Protein AF-A0A7X7EPT4-F1 (afdb_monomer_lite)

Foldseek 3Di:
DKFKFKDWQRHTLAPGWDDPPQQDPPPPPPDDDDDDDDPPPPRPNVQLQPLFKHKIKHFHDAPAQVRLVVSVVVLVVQLPDAWTWMFMAMPVRHTFKTSGTKHWNDKAQDDDPDDVCPGRNRIIMIMIGGPGGMDGD

Structure (mmCIF, N/CA/C/O backbone):
data_AF-A0A7X7EPT4-F1
#
_entry.id   AF-A0A7X7EPT4-F1
#
loop_
_atom_site.group_PDB
_atom_site.id
_atom_site.type_symbol
_atom_site.label_atom_id
_atom_site.label_alt_id
_atom_site.label_comp_id
_atom_site.label_asym_id
_atom_site.label_entity_id
_atom_site.label_seq_id
_atom_site.pdbx_PDB_ins_code
_atom_site.Cartn_x
_atom_site.Cartn_y
_atom_site.Cartn_z
_atom_site.occupancy
_atom_site.B_iso_or_equiv
_atom_site.auth_seq_id
_atom_site.auth_comp_id
_atom_site.auth_asym_id
_atom_site.auth_atom_id
_atom_site.pdbx_PDB_model_num
ATOM 1 N N . MET A 1 1 ? -19.025 7.159 -5.819 1.00 58.56 1 MET A N 1
ATOM 2 C CA . MET A 1 1 ? -17.862 7.766 -5.138 1.00 58.56 1 MET A CA 1
ATOM 3 C C . MET A 1 1 ? -16.648 6.988 -5.601 1.00 58.56 1 MET A C 1
ATOM 5 O O . MET A 1 1 ? -16.723 5.768 -5.557 1.00 58.56 1 MET A O 1
ATOM 9 N N . VAL A 1 2 ? -15.639 7.663 -6.155 1.00 66.62 2 VAL A N 1
ATOM 10 C CA . VAL A 1 2 ? -14.418 7.017 -6.669 1.00 66.62 2 VAL A CA 1
ATOM 11 C C . VAL A 1 2 ? -13.456 6.840 -5.503 1.00 66.62 2 VAL A C 1
ATOM 13 O O . VAL A 1 2 ? -13.262 7.780 -4.732 1.00 66.62 2 VAL A O 1
ATOM 16 N N . TRP A 1 3 ? -12.885 5.649 -5.376 1.00 76.50 3 TRP A N 1
ATOM 17 C CA . TRP A 1 3 ? -11.867 5.336 -4.378 1.00 76.50 3 TRP A CA 1
ATOM 18 C C . TRP A 1 3 ? -10.626 4.816 -5.087 1.00 76.50 3 TRP A C 1
ATOM 20 O O . TRP A 1 3 ? -10.733 4.225 -6.162 1.00 76.50 3 TRP A O 1
ATOM 30 N N . TYR A 1 4 ? -9.470 5.021 -4.469 1.00 85.25 4 TYR A N 1
ATOM 31 C CA . TYR A 1 4 ? -8.200 4.525 -4.978 1.00 85.25 4 TYR A CA 1
ATOM 32 C C . TYR A 1 4 ? -7.746 3.311 -4.172 1.00 85.25 4 TYR A C 1
ATOM 34 O O . TYR A 1 4 ? -7.982 3.233 -2.964 1.00 85.25 4 TYR A O 1
ATOM 42 N N . SER A 1 5 ? -7.075 2.382 -4.839 1.00 88.38 5 SER A N 1
ATOM 43 C CA . SER A 1 5 ? -6.432 1.219 -4.243 1.00 88.38 5 SER A CA 1
ATOM 44 C C . SER A 1 5 ? -4.921 1.296 -4.451 1.00 88.38 5 SER A C 1
ATOM 46 O O . SER A 1 5 ? -4.435 1.851 -5.438 1.00 88.38 5 SER A O 1
ATOM 48 N N . LEU A 1 6 ? -4.176 0.755 -3.489 1.00 91.38 6 LEU A N 1
ATOM 49 C CA . LEU A 1 6 ? -2.735 0.563 -3.594 1.00 91.38 6 LEU A CA 1
ATOM 50 C C . LEU A 1 6 ? -2.454 -0.928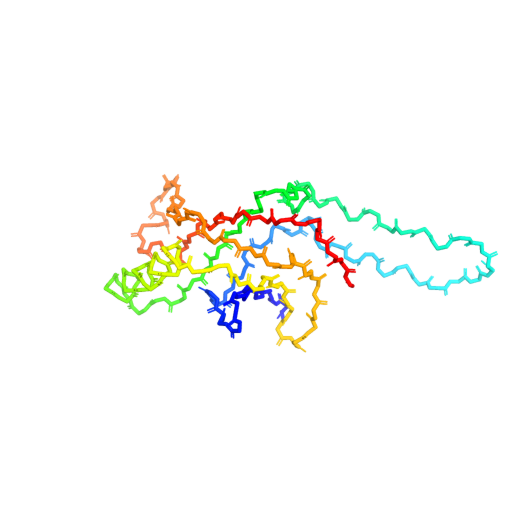 -3.561 1.00 91.38 6 LEU A C 1
ATOM 52 O O . LEU A 1 6 ? -2.876 -1.615 -2.624 1.00 91.38 6 LEU A O 1
ATOM 56 N N . SER A 1 7 ? -1.689 -1.401 -4.531 1.00 92.38 7 SER A N 1
ATOM 57 C CA . SER A 1 7 ? -1.415 -2.820 -4.670 1.00 92.38 7 SER A CA 1
ATOM 58 C C . SER A 1 7 ? 0.061 -3.099 -4.867 1.00 92.38 7 SER A C 1
ATOM 60 O O . SER A 1 7 ? 0.756 -2.403 -5.603 1.00 92.38 7 SER A O 1
ATOM 62 N N . TYR A 1 8 ? 0.533 -4.160 -4.219 1.00 92.88 8 TYR A N 1
ATOM 63 C CA . TYR A 1 8 ? 1.940 -4.529 -4.164 1.00 92.88 8 TYR A CA 1
ATOM 64 C C . TYR A 1 8 ? 2.113 -6.013 -4.483 1.00 92.88 8 TYR A C 1
ATOM 66 O O . TYR A 1 8 ? 1.702 -6.893 -3.724 1.00 92.88 8 TYR A O 1
ATOM 74 N N . GLY A 1 9 ? 2.693 -6.302 -5.649 1.00 90.19 9 GLY A N 1
ATOM 75 C CA . GLY A 1 9 ? 2.827 -7.660 -6.183 1.00 90.19 9 GLY A CA 1
ATOM 76 C C . GLY A 1 9 ? 1.501 -8.407 -6.292 1.00 90.19 9 GLY A C 1
ATOM 77 O O . GLY A 1 9 ? 1.426 -9.570 -5.903 1.00 90.19 9 GLY A O 1
ATOM 78 N N . GLY A 1 10 ? 0.457 -7.721 -6.761 1.00 85.12 10 GLY A N 1
ATOM 79 C CA . GLY A 1 10 ? -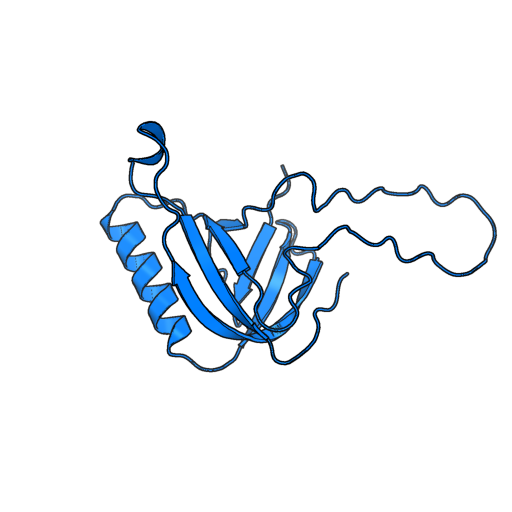0.875 -8.298 -6.961 1.00 85.12 10 GLY A CA 1
ATOM 80 C C . GLY A 1 10 ? -1.796 -8.253 -5.738 1.00 85.12 10 GLY A C 1
ATOM 81 O O . GLY A 1 10 ? -2.982 -8.522 -5.883 1.00 85.12 10 GLY A O 1
ATOM 82 N N . ALA A 1 11 ? -1.287 -7.904 -4.552 1.00 89.44 11 ALA A N 1
ATOM 83 C CA . ALA A 1 11 ? -2.089 -7.825 -3.333 1.00 89.44 11 ALA A CA 1
ATOM 84 C C . ALA A 1 11 ? -2.478 -6.378 -3.012 1.00 89.44 11 ALA A C 1
ATOM 86 O O . ALA A 1 11 ? -1.605 -5.517 -2.896 1.00 89.44 11 ALA A O 1
ATOM 87 N N . VAL A 1 12 ? -3.773 -6.134 -2.811 1.00 91.69 12 VAL A N 1
ATOM 88 C CA . VAL A 1 12 ? -4.297 -4.849 -2.331 1.00 91.69 12 VAL A CA 1
ATOM 89 C C . VAL A 1 12 ? -3.919 -4.665 -0.859 1.00 91.69 12 VAL A C 1
ATOM 91 O O . VAL A 1 12 ? -4.196 -5.528 -0.026 1.00 91.69 12 VAL A O 1
ATOM 94 N N . LEU A 1 13 ? -3.290 -3.538 -0.530 1.00 91.88 13 LEU A N 1
ATOM 95 C CA . LEU A 1 13 ? -2.716 -3.304 0.798 1.00 91.88 13 LEU A CA 1
ATOM 96 C C . LEU A 1 13 ? -3.703 -2.740 1.825 1.00 91.88 13 LEU A C 1
ATOM 98 O O . LEU A 1 13 ? -3.435 -2.830 3.019 1.00 91.88 13 LEU A O 1
ATOM 102 N N . GLY A 1 14 ? -4.833 -2.181 1.392 1.00 89.81 14 GLY A N 1
ATOM 103 C CA . GLY A 1 14 ? -5.882 -1.613 2.244 1.00 89.81 14 GLY A CA 1
ATOM 104 C C . GLY A 1 14 ? -7.190 -1.441 1.471 1.00 89.81 14 GLY A C 1
ATOM 105 O O . GLY A 1 14 ? -7.217 -1.609 0.259 1.00 89.81 14 GLY A O 1
ATOM 106 N N . ASP A 1 15 ? -8.282 -1.108 2.153 1.00 87.94 15 ASP A N 1
ATOM 107 C CA . ASP A 1 15 ? -9.581 -0.901 1.493 1.00 87.94 15 ASP A CA 1
ATOM 108 C C . ASP A 1 15 ? -9.644 0.417 0.717 1.00 87.94 15 ASP A C 1
ATOM 110 O O . ASP A 1 15 ? -10.398 0.536 -0.244 1.00 87.94 15 ASP A O 1
ATOM 114 N N . GLU A 1 16 ? -8.889 1.420 1.163 1.00 87.38 16 GLU A N 1
ATOM 115 C CA . GLU A 1 16 ? -8.904 2.755 0.576 1.00 87.38 16 GLU A CA 1
ATOM 116 C C . GLU A 1 16 ? -7.521 3.401 0.707 1.00 87.38 16 GLU A C 1
ATOM 118 O O . GLU A 1 16 ? -6.928 3.437 1.790 1.00 87.38 16 GLU A O 1
ATOM 123 N N . LEU A 1 17 ? -7.016 3.947 -0.394 1.00 86.06 17 LEU A N 1
ATOM 124 C CA . LEU A 1 17 ? -5.910 4.890 -0.393 1.00 86.06 17 LEU A CA 1
ATOM 125 C C . LEU A 1 17 ? -6.466 6.294 -0.117 1.00 86.06 17 LEU A C 1
ATOM 127 O O . LEU A 1 17 ? -7.243 6.838 -0.903 1.00 86.06 17 LEU A O 1
ATOM 131 N N . ILE A 1 18 ? -6.050 6.894 0.998 1.00 80.31 18 ILE A N 1
ATOM 132 C CA . ILE A 1 18 ? -6.425 8.258 1.362 1.00 80.31 18 ILE A CA 1
ATOM 133 C C . ILE A 1 18 ? -5.545 9.205 0.560 1.00 80.31 18 ILE A C 1
ATOM 135 O O . ILE A 1 18 ? -4.381 9.420 0.904 1.00 80.31 18 ILE A O 1
ATOM 139 N N . VAL A 1 19 ? -6.114 9.799 -0.488 1.00 68.50 19 VAL A N 1
ATOM 140 C CA . VAL A 1 19 ? -5.436 10.861 -1.229 1.00 68.50 19 VAL A CA 1
ATOM 141 C C . VAL A 1 19 ? -6.136 12.191 -0.997 1.00 68.50 19 VAL A C 1
ATOM 143 O O . VAL A 1 19 ? -7.362 12.257 -1.129 1.00 68.50 19 VAL A O 1
ATOM 146 N N . PRO A 1 20 ? -5.414 13.265 -0.637 1.00 55.62 20 PRO A N 1
ATOM 147 C CA . PRO A 1 20 ? -6.089 14.528 -0.396 1.00 55.62 20 PRO A CA 1
ATOM 148 C C . PRO A 1 20 ? -6.733 15.065 -1.687 1.00 55.62 20 PRO A C 1
ATOM 150 O O . PRO A 1 20 ? -6.210 14.943 -2.794 1.00 55.62 20 PRO A O 1
ATOM 153 N N . SER A 1 21 ? -7.916 15.654 -1.545 1.00 45.47 21 SER A N 1
ATOM 154 C CA . SER A 1 21 ? -8.821 15.985 -2.654 1.00 45.47 21 SER A CA 1
ATOM 155 C C . SE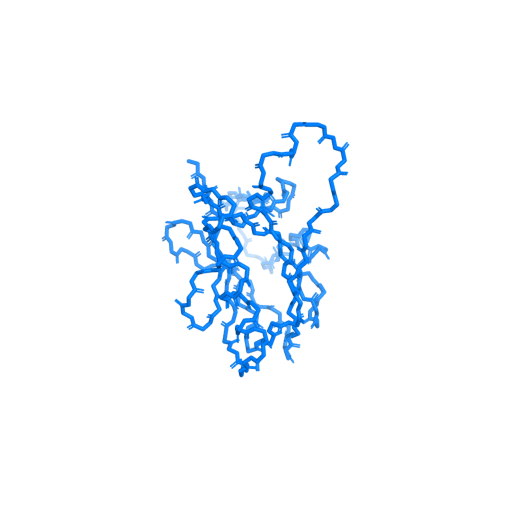R A 1 21 ? -8.274 16.991 -3.676 1.00 45.47 21 SER A C 1
ATOM 157 O O . SER A 1 21 ? -8.841 17.133 -4.755 1.00 45.47 21 SER A O 1
ATOM 159 N N . SER A 1 22 ? -7.210 17.724 -3.342 1.00 42.94 22 SER A N 1
ATOM 160 C CA . SER A 1 22 ? -6.551 18.686 -4.231 1.00 42.94 22 SER A CA 1
ATOM 161 C C . SER A 1 22 ? -5.658 18.035 -5.286 1.00 42.94 22 SER A C 1
ATOM 163 O O . SER A 1 22 ? -5.340 18.693 -6.269 1.00 42.94 22 SER A O 1
ATOM 165 N N . TYR A 1 23 ? -5.266 16.774 -5.094 1.00 53.38 23 TYR A N 1
ATOM 166 C CA . TYR A 1 23 ? -4.208 16.151 -5.888 1.00 53.38 23 TYR A CA 1
ATOM 167 C C . TYR A 1 23 ? -4.708 15.522 -7.192 1.00 53.38 23 TYR A C 1
ATOM 169 O O . TYR A 1 23 ? -3.979 15.535 -8.164 1.00 53.38 23 TYR A O 1
ATOM 177 N N . TRP A 1 24 ? -5.972 15.083 -7.272 1.00 51.91 24 TRP A N 1
ATOM 178 C CA . TRP A 1 24 ? -6.520 14.376 -8.449 1.00 51.91 24 TRP A CA 1
ATOM 179 C C . TRP A 1 24 ? -7.638 15.127 -9.165 1.00 51.91 24 TRP A C 1
ATOM 181 O O . TRP A 1 24 ? -8.626 14.531 -9.607 1.00 51.91 24 TRP A O 1
ATOM 191 N N . LYS A 1 25 ? -7.541 16.454 -9.279 1.00 42.34 25 LYS A N 1
ATOM 192 C CA . LYS A 1 25 ? -8.423 17.151 -10.218 1.00 42.34 25 LYS A CA 1
ATOM 193 C C . LYS A 1 25 ? -7.931 16.881 -11.637 1.00 42.34 25 LYS A C 1
ATOM 195 O O . LYS A 1 25 ? -7.162 17.654 -12.197 1.00 42.34 25 LYS A O 1
ATOM 200 N N . SER A 1 26 ? -8.444 15.802 -12.226 1.00 40.16 26 SER A N 1
ATOM 201 C CA . SER A 1 26 ? -8.584 15.701 -13.675 1.00 40.16 26 SER A CA 1
ATOM 202 C C . SER A 1 26 ? -9.428 16.891 -14.118 1.00 40.16 26 SER A C 1
ATOM 204 O O . SER A 1 26 ? -10.654 16.911 -13.984 1.00 40.16 26 SER A O 1
ATOM 206 N N . THR A 1 27 ? -8.764 17.946 -14.579 1.00 38.41 27 THR A N 1
ATOM 207 C CA . THR A 1 27 ? -9.455 18.941 -15.384 1.00 38.41 27 THR A CA 1
ATOM 208 C C . THR A 1 27 ? -9.591 18.279 -16.741 1.00 38.41 27 THR A C 1
ATOM 210 O O . THR A 1 27 ? -8.657 18.301 -17.538 1.00 38.41 27 THR A O 1
ATOM 213 N N . VAL A 1 28 ? -10.727 17.619 -16.976 1.00 38.91 28 VAL A N 1
ATOM 214 C CA . VAL A 1 28 ? -11.120 17.182 -18.315 1.00 38.91 28 VAL A CA 1
ATOM 215 C C . VAL A 1 28 ? -11.256 18.453 -19.150 1.00 38.91 28 VAL A C 1
ATOM 217 O O . VAL A 1 28 ? -12.302 19.098 -19.176 1.00 38.91 28 VAL A O 1
ATOM 220 N N . GLY A 1 29 ? -10.155 18.864 -19.773 1.00 35.28 29 GLY A N 1
ATOM 221 C CA . GLY A 1 29 ? -10.151 19.876 -20.808 1.00 35.28 29 GLY A CA 1
ATOM 222 C C . GLY A 1 29 ? -10.863 19.276 -22.005 1.00 35.28 29 GLY A C 1
ATOM 223 O O . GLY A 1 29 ? -10.313 18.435 -22.712 1.00 35.28 29 GLY A O 1
ATOM 224 N N . THR A 1 30 ? -12.118 19.664 -22.204 1.00 35.09 30 THR A N 1
ATOM 225 C CA . THR A 1 30 ? -12.868 19.387 -23.427 1.00 35.09 30 THR A CA 1
ATOM 226 C C . THR A 1 30 ? -12.015 19.759 -24.635 1.00 35.09 30 THR A C 1
ATOM 228 O O . THR A 1 30 ? -11.730 20.938 -24.858 1.00 35.09 30 THR A O 1
ATOM 231 N N . LYS A 1 31 ? -11.620 18.740 -25.412 1.00 38.09 31 LYS A N 1
ATOM 232 C CA . LYS A 1 31 ? -11.017 18.885 -26.739 1.00 38.09 31 LYS A CA 1
ATOM 233 C C . LYS A 1 31 ? -11.821 19.901 -27.543 1.00 38.09 31 LYS A C 1
ATOM 235 O O . LYS A 1 31 ? -12.956 19.637 -27.933 1.00 38.09 31 LYS A O 1
ATOM 240 N N . SER A 1 32 ? -11.205 21.038 -27.830 1.00 36.44 32 SER A N 1
ATOM 241 C CA . SER A 1 32 ? -11.632 21.922 -28.903 1.00 36.44 32 SER A CA 1
ATOM 242 C C . SER A 1 32 ? -10.398 22.373 -29.674 1.00 36.44 32 SER A C 1
ATOM 244 O O . SER A 1 32 ? -9.673 23.251 -29.238 1.00 36.44 32 SER A O 1
ATOM 246 N N . GLY A 1 33 ? -10.196 21.730 -30.827 1.00 38.38 33 GLY A N 1
ATOM 247 C CA . GLY A 1 33 ? -9.564 22.338 -31.994 1.00 38.38 33 GLY A CA 1
ATOM 248 C C . GLY A 1 33 ? -8.037 22.441 -32.026 1.00 38.38 33 GLY A C 1
ATOM 249 O O . GLY A 1 33 ? -7.399 22.887 -31.087 1.00 38.38 33 GLY A O 1
ATOM 250 N N . SER A 1 34 ? -7.514 22.124 -33.215 1.00 40.06 34 SER A N 1
ATOM 251 C CA . SER A 1 34 ? -6.194 22.464 -33.773 1.00 40.06 34 SER A CA 1
ATOM 252 C C . SER A 1 34 ? -4.959 21.890 -33.080 1.00 40.06 34 SER A C 1
ATOM 254 O O . SER A 1 34 ? -4.666 22.164 -31.925 1.00 40.06 34 SER A O 1
ATOM 256 N N . GLY A 1 35 ? -4.229 21.084 -33.854 1.00 44.59 35 GLY A N 1
ATOM 257 C CA . GLY A 1 35 ? -2.986 20.465 -33.438 1.00 44.59 35 GLY A CA 1
ATOM 258 C C . GLY A 1 35 ? -1.911 21.486 -33.106 1.00 44.59 35 GLY A C 1
ATOM 259 O O . GLY A 1 35 ? -1.654 22.389 -33.887 1.00 44.59 35 GLY A O 1
ATOM 260 N N . GLU A 1 36 ? -1.300 21.280 -31.953 1.00 33.38 36 GLU A N 1
ATOM 261 C CA . GLU A 1 36 ? 0.065 21.619 -31.572 1.00 33.38 36 GLU A CA 1
ATOM 262 C C . GLU A 1 36 ? 0.278 20.998 -30.181 1.00 33.38 36 GLU A C 1
ATOM 264 O O . GLU A 1 36 ? -0.682 20.820 -29.433 1.00 33.38 36 GLU A O 1
ATOM 269 N N . ALA A 1 37 ? 1.512 20.553 -29.923 1.00 35.56 37 ALA A N 1
ATOM 270 C CA . ALA A 1 37 ? 1.992 19.748 -28.793 1.00 35.56 37 ALA A CA 1
ATOM 271 C C . ALA A 1 37 ? 1.031 19.570 -27.596 1.00 35.56 37 ALA A C 1
ATOM 273 O O . ALA A 1 37 ? 0.696 20.526 -26.893 1.00 35.56 37 ALA A O 1
ATOM 274 N N . GLU A 1 38 ? 0.662 18.312 -27.326 1.00 33.56 38 GLU A N 1
ATOM 275 C CA . GLU A 1 38 ? -0.089 17.912 -26.135 1.00 33.56 38 GLU A CA 1
ATOM 276 C C . GLU A 1 38 ? 0.589 18.475 -24.881 1.00 33.56 38 GLU A C 1
ATOM 278 O O . GLU A 1 38 ? 1.679 18.066 -24.478 1.00 33.56 38 GLU A O 1
ATOM 283 N N . THR A 1 39 ? -0.055 19.473 -24.278 1.00 35.44 39 THR A N 1
ATOM 284 C CA . THR A 1 39 ? 0.368 20.024 -22.998 1.00 35.44 39 THR A CA 1
ATOM 285 C C . THR A 1 39 ? 0.032 18.979 -21.947 1.00 35.44 39 THR A C 1
ATOM 287 O O . THR A 1 39 ? -1.117 18.870 -21.522 1.00 35.44 39 THR A O 1
ATOM 290 N N . ILE A 1 40 ? 1.029 18.179 -21.563 1.00 38.47 40 ILE A N 1
ATOM 291 C CA . ILE A 1 40 ? 0.933 17.265 -20.424 1.00 38.47 40 ILE A CA 1
ATOM 292 C C . ILE A 1 40 ? 0.603 18.131 -19.207 1.00 38.47 40 ILE A C 1
ATOM 294 O O . ILE A 1 40 ? 1.429 18.916 -18.734 1.00 38.47 40 ILE A O 1
ATOM 298 N N . VAL A 1 41 ? -0.643 18.046 -18.749 1.00 36.69 41 VAL A N 1
ATOM 299 C CA . VAL A 1 41 ? -1.109 18.739 -17.552 1.00 36.69 41 VAL A CA 1
ATOM 300 C C . VAL A 1 41 ? -0.296 18.185 -16.389 1.00 36.69 41 VAL A C 1
ATOM 302 O O . VAL A 1 41 ? -0.443 17.022 -16.027 1.00 36.69 41 VAL A O 1
ATOM 305 N N . LYS A 1 42 ? 0.586 19.009 -15.815 1.00 40.44 42 LYS A N 1
ATOM 306 C CA . LYS A 1 42 ? 1.225 18.692 -14.537 1.00 40.44 42 LYS A CA 1
ATOM 307 C C . LYS A 1 42 ? 0.128 18.667 -13.481 1.00 40.44 42 LYS A C 1
ATOM 309 O O . LYS A 1 42 ? -0.303 19.725 -13.022 1.00 40.44 42 LYS A O 1
ATOM 314 N N . LEU A 1 43 ? -0.329 17.473 -13.118 1.00 44.06 43 LEU A N 1
ATOM 315 C CA . LEU A 1 43 ? -0.915 17.281 -11.803 1.00 44.06 43 LEU A CA 1
ATOM 316 C C . LEU A 1 43 ? 0.117 17.778 -10.777 1.00 44.06 43 LEU A C 1
ATOM 318 O O . LEU A 1 43 ? 1.319 17.524 -10.911 1.00 44.06 43 LEU A O 1
ATOM 322 N N . ASP A 1 44 ? -0.326 18.564 -9.798 1.00 42.56 44 ASP A N 1
ATOM 323 C CA . ASP A 1 44 ? 0.534 19.017 -8.703 1.00 42.56 44 ASP A CA 1
ATOM 324 C C . ASP A 1 44 ? 0.755 17.848 -7.730 1.00 42.56 44 ASP A C 1
ATOM 326 O O . ASP A 1 44 ? 0.209 17.794 -6.634 1.00 42.56 44 ASP A O 1
ATOM 330 N N . ASP A 1 45 ? 1.531 16.867 -8.186 1.00 48.94 45 ASP A N 1
ATOM 331 C CA . ASP A 1 45 ? 1.738 15.548 -7.584 1.00 48.94 45 ASP A CA 1
ATOM 332 C C . ASP A 1 45 ? 2.893 15.530 -6.580 1.00 48.94 45 ASP A C 1
ATOM 334 O O . ASP A 1 45 ? 3.538 14.508 -6.364 1.00 48.94 45 ASP A O 1
ATOM 338 N N . THR A 1 46 ? 3.180 16.658 -5.934 1.00 42.78 46 THR A N 1
ATOM 339 C CA . THR A 1 46 ? 4.329 16.820 -5.030 1.00 42.78 46 THR A CA 1
ATOM 340 C C . THR A 1 46 ? 4.513 15.699 -3.964 1.00 42.78 46 THR A C 1
ATOM 342 O O . THR A 1 46 ? 5.660 15.367 -3.661 1.00 42.78 46 THR A O 1
ATOM 345 N N . PRO A 1 47 ? 3.467 15.040 -3.404 1.00 48.19 47 PRO A N 1
ATOM 346 C CA . PRO A 1 47 ? 3.656 13.864 -2.536 1.00 48.19 47 PRO A CA 1
ATOM 347 C C . PRO A 1 47 ? 3.910 12.526 -3.271 1.00 48.19 47 PRO A C 1
ATOM 349 O O . PRO A 1 47 ? 4.436 11.597 -2.660 1.00 48.19 47 PRO A O 1
ATOM 352 N N . LEU A 1 48 ? 3.575 12.416 -4.560 1.00 51.28 48 LEU A N 1
ATOM 353 C CA . LEU A 1 48 ? 3.816 11.246 -5.425 1.00 51.28 48 LEU A CA 1
ATOM 354 C C . LEU A 1 48 ? 5.117 11.381 -6.241 1.00 51.28 48 LEU A C 1
ATOM 356 O O . LEU A 1 48 ? 5.646 10.376 -6.713 1.00 51.28 48 LEU A O 1
ATOM 360 N N . SER A 1 49 ? 5.639 12.607 -6.377 1.00 50.19 49 SER A N 1
ATOM 361 C CA . SER A 1 49 ? 6.830 12.968 -7.159 1.00 50.19 49 SER A CA 1
ATOM 362 C C . SER A 1 49 ? 8.164 12.720 -6.446 1.00 50.19 49 SER A C 1
ATOM 364 O O . SER A 1 49 ? 9.229 12.909 -7.037 1.00 50.19 49 SER A O 1
ATOM 366 N N . LEU A 1 50 ? 8.149 12.239 -5.197 1.00 54.03 50 LEU A N 1
ATOM 367 C CA . LEU A 1 50 ? 9.350 11.719 -4.538 1.00 54.03 50 LEU A CA 1
ATOM 368 C C . LEU A 1 50 ? 9.658 10.314 -5.073 1.00 54.03 50 LEU A C 1
ATOM 370 O O . LEU A 1 50 ? 9.413 9.303 -4.416 1.00 54.03 50 LEU A O 1
ATOM 374 N N . ALA A 1 51 ? 10.225 10.290 -6.282 1.00 58.62 51 ALA A N 1
ATOM 375 C CA . ALA A 1 51 ? 10.468 9.113 -7.117 1.00 58.62 51 ALA A CA 1
ATOM 376 C C . ALA A 1 51 ? 11.269 7.988 -6.446 1.00 58.62 51 ALA A C 1
ATOM 378 O O . ALA A 1 51 ? 11.162 6.848 -6.864 1.00 58.62 51 ALA A O 1
ATOM 379 N N . LEU A 1 52 ? 12.052 8.274 -5.402 1.00 66.06 52 LEU A N 1
ATOM 380 C CA . LEU A 1 52 ? 12.817 7.249 -4.684 1.00 66.06 52 LEU A CA 1
ATOM 381 C C . LEU A 1 52 ? 12.072 6.666 -3.483 1.00 66.06 52 LEU A C 1
ATOM 383 O O . LEU A 1 52 ? 12.305 5.508 -3.151 1.00 66.06 52 LEU A O 1
ATOM 387 N N . TYR A 1 53 ? 11.204 7.442 -2.824 1.00 79.31 53 TYR A N 1
ATOM 388 C CA . TYR A 1 53 ? 10.585 7.041 -1.557 1.00 79.31 53 TYR A CA 1
ATOM 389 C C . TYR A 1 53 ? 9.103 7.428 -1.452 1.00 79.31 53 TYR A C 1
ATOM 391 O O . TYR A 1 53 ? 8.748 8.250 -0.598 1.00 79.31 53 TYR A O 1
ATOM 399 N N . PRO A 1 54 ? 8.219 6.863 -2.295 1.00 83.44 54 PRO A N 1
ATOM 400 C CA . PRO A 1 54 ? 6.813 7.234 -2.277 1.00 83.44 54 PRO A CA 1
ATOM 401 C C . PRO A 1 54 ? 6.141 6.788 -0.970 1.00 83.44 54 PRO A C 1
ATOM 403 O O . PRO A 1 54 ? 6.427 5.714 -0.421 1.00 83.44 54 PRO A O 1
ATOM 406 N N . GLN A 1 55 ? 5.252 7.640 -0.455 1.00 85.75 55 GLN A N 1
ATOM 407 C CA . GLN A 1 55 ? 4.526 7.425 0.795 1.00 85.75 55 GLN A CA 1
ATOM 408 C C . GLN A 1 55 ? 3.023 7.439 0.555 1.00 85.75 55 GLN A C 1
ATOM 410 O O . GLN A 1 55 ? 2.504 8.328 -0.115 1.00 85.75 55 GLN A O 1
ATOM 415 N N . PHE A 1 56 ? 2.318 6.486 1.160 1.00 86.12 56 PHE A N 1
ATOM 416 C CA . PHE A 1 56 ? 0.879 6.331 0.986 1.00 86.12 56 PHE A CA 1
ATOM 417 C C . PHE A 1 56 ? 0.186 6.165 2.325 1.00 86.12 56 PHE A C 1
ATOM 419 O O . PHE A 1 56 ? 0.605 5.355 3.152 1.00 86.12 56 PHE A O 1
ATOM 426 N N . GLN A 1 57 ? -0.902 6.903 2.523 1.00 86.44 57 GLN A N 1
ATOM 427 C CA . GLN A 1 57 ? -1.778 6.717 3.668 1.00 86.44 57 GLN A CA 1
ATOM 428 C C . GLN A 1 57 ? -2.909 5.765 3.281 1.00 86.44 57 GLN A C 1
ATOM 430 O O . GLN A 1 57 ? -3.741 6.077 2.435 1.00 86.44 57 GLN A O 1
ATOM 435 N N . LEU A 1 58 ? -2.928 4.593 3.900 1.00 88.56 58 LEU A N 1
ATOM 436 C CA . LEU A 1 58 ? -3.902 3.540 3.649 1.00 88.56 58 LEU A CA 1
ATOM 437 C C . LEU A 1 58 ? -4.903 3.470 4.784 1.00 88.56 58 LEU A C 1
ATOM 439 O O . LEU A 1 58 ? -4.543 3.701 5.939 1.00 88.56 58 LEU A O 1
ATOM 443 N N . ARG A 1 59 ? -6.126 3.068 4.452 1.00 87.50 59 ARG A N 1
ATOM 444 C CA . ARG A 1 59 ? -7.172 2.706 5.400 1.00 87.50 59 ARG A CA 1
ATOM 445 C C . ARG A 1 59 ? -7.600 1.249 5.219 1.00 87.50 59 ARG A C 1
ATOM 447 O O . ARG A 1 59 ? -7.730 0.783 4.090 1.00 87.50 59 ARG A O 1
ATOM 454 N N . LYS A 1 60 ? -7.893 0.556 6.319 1.00 89.50 60 LYS A N 1
ATOM 455 C CA . LYS A 1 60 ? -8.533 -0.764 6.365 1.00 89.50 60 LYS A CA 1
ATOM 456 C C . LYS A 1 60 ? -9.650 -0.772 7.404 1.00 89.50 60 LYS A C 1
ATOM 458 O O . LYS A 1 60 ? -9.433 -0.467 8.572 1.00 89.50 60 LYS A O 1
ATOM 463 N N . LYS A 1 61 ? -10.848 -1.165 6.990 1.00 87.62 61 LYS A N 1
ATOM 464 C CA . LYS A 1 61 ? -12.003 -1.383 7.859 1.00 87.62 61 LYS A CA 1
ATOM 465 C C . LYS A 1 61 ? -11.789 -2.669 8.652 1.00 87.62 61 LYS A C 1
ATOM 467 O O . LYS A 1 61 ? -12.107 -3.757 8.180 1.00 87.62 61 LYS A O 1
ATOM 472 N N . CYS A 1 62 ? -11.252 -2.528 9.856 1.00 85.06 62 CYS A N 1
ATOM 473 C CA . CYS A 1 62 ? -11.038 -3.646 10.766 1.00 85.06 62 CYS A CA 1
ATOM 474 C C . CYS A 1 62 ? -12.241 -3.854 11.693 1.00 85.06 62 CYS A C 1
ATOM 476 O O . CYS A 1 62 ? -12.850 -2.893 12.167 1.00 85.06 62 CYS A O 1
ATOM 478 N N . ALA A 1 63 ? -12.554 -5.112 12.006 1.00 85.75 63 ALA A N 1
ATOM 479 C CA . ALA A 1 63 ? -13.627 -5.460 12.943 1.00 85.75 63 ALA A CA 1
ATOM 480 C C . ALA A 1 63 ? -13.299 -5.075 14.402 1.00 85.75 63 ALA A C 1
ATOM 482 O O . ALA A 1 63 ? -14.194 -4.934 15.235 1.00 85.75 63 ALA A O 1
ATOM 483 N N . GLY A 1 64 ? -12.013 -4.900 14.719 1.00 85.00 64 GLY A N 1
ATOM 484 C CA . GLY A 1 64 ? -11.526 -4.471 16.026 1.00 85.00 64 GLY A CA 1
ATOM 485 C C . GLY A 1 64 ? -9.999 -4.414 16.080 1.00 85.00 64 GLY A C 1
ATOM 486 O O . GLY A 1 64 ? -9.323 -4.576 15.065 1.00 85.00 64 GLY A O 1
ATOM 487 N N . GLN A 1 65 ? -9.450 -4.218 17.282 1.00 84.56 65 GLN A N 1
ATOM 488 C CA . GLN A 1 65 ? -8.006 -4.052 17.485 1.00 84.56 65 GLN A CA 1
ATOM 489 C C . GLN A 1 65 ? -7.180 -5.235 16.964 1.00 84.56 65 GLN A C 1
ATOM 491 O O . GLN A 1 65 ? -6.193 -5.024 16.275 1.00 84.56 65 GLN A O 1
ATOM 496 N N . TRP A 1 66 ? -7.570 -6.474 17.273 1.00 88.06 66 TRP A N 1
ATOM 497 C CA . TRP A 1 66 ? -6.791 -7.655 16.883 1.00 88.06 66 TRP A CA 1
ATOM 498 C C . TRP A 1 66 ? -6.733 -7.868 15.371 1.00 88.06 66 TRP A C 1
ATOM 500 O O . TRP A 1 66 ? -5.703 -8.285 14.851 1.00 88.06 66 TRP A O 1
ATOM 510 N N . ASP A 1 67 ? -7.821 -7.552 14.674 1.00 89.19 67 ASP A N 1
ATOM 511 C CA . ASP A 1 67 ? -7.884 -7.594 13.213 1.00 89.19 67 ASP A CA 1
ATOM 512 C C . ASP A 1 67 ? -6.958 -6.533 12.593 1.00 89.19 67 ASP A C 1
ATOM 514 O O . ASP A 1 67 ? -6.186 -6.818 11.681 1.00 89.19 67 ASP A O 1
ATOM 518 N N . PHE A 1 68 ? -6.931 -5.333 13.179 1.00 88.81 68 PHE A N 1
ATOM 519 C CA . PHE A 1 68 ? -6.003 -4.276 12.779 1.00 88.81 68 PHE A CA 1
ATOM 520 C C . PHE A 1 68 ? -4.531 -4.641 13.026 1.00 88.81 68 PHE A C 1
ATOM 522 O O . PHE A 1 68 ? -3.691 -4.464 12.147 1.00 88.81 68 PHE A O 1
ATOM 529 N N . GLU A 1 69 ? -4.205 -5.187 14.199 1.00 90.50 69 GLU A N 1
ATOM 530 C CA . GLU A 1 69 ? -2.840 -5.625 14.514 1.00 90.50 69 GLU A CA 1
ATOM 531 C C . GLU A 1 69 ? -2.384 -6.770 13.599 1.00 90.50 69 GLU A C 1
ATOM 533 O O . GLU A 1 69 ? -1.230 -6.789 13.168 1.00 90.50 69 GLU A O 1
ATOM 538 N N . ARG A 1 70 ? -3.292 -7.689 13.237 1.00 92.38 70 ARG A N 1
ATOM 539 C CA . ARG A 1 70 ? -3.015 -8.731 12.242 1.00 92.38 70 ARG A CA 1
ATOM 540 C C . ARG A 1 70 ? -2.711 -8.129 10.875 1.00 92.38 70 ARG A C 1
ATOM 542 O O . ARG A 1 70 ? -1.711 -8.499 10.271 1.00 92.38 70 ARG A O 1
ATOM 549 N N . TRP A 1 71 ? -3.519 -7.174 10.418 1.00 92.50 71 TRP A N 1
ATOM 550 C CA . TRP A 1 71 ? -3.260 -6.478 9.160 1.00 92.50 71 TRP A CA 1
ATOM 551 C C . TRP A 1 71 ? -1.896 -5.772 9.161 1.00 92.50 71 TRP A C 1
ATOM 553 O O . TRP A 1 71 ? -1.140 -5.898 8.200 1.00 92.50 71 TRP A O 1
ATOM 563 N N . ILE A 1 72 ? -1.527 -5.091 10.253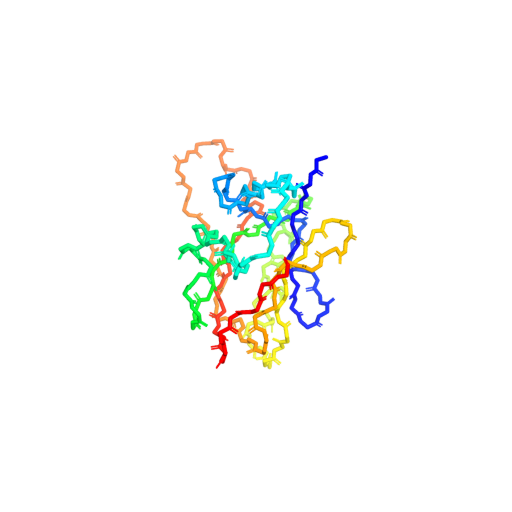 1.00 91.62 72 ILE A N 1
ATOM 564 C CA . ILE A 1 72 ? -0.185 -4.503 10.392 1.00 91.62 72 ILE A CA 1
ATOM 565 C C . ILE A 1 72 ? 0.898 -5.576 10.303 1.00 91.62 72 ILE A C 1
ATOM 567 O O . ILE A 1 72 ? 1.892 -5.366 9.611 1.00 91.62 72 ILE A O 1
ATOM 571 N N . PHE A 1 73 ? 0.736 -6.699 11.002 1.00 91.81 73 PHE A N 1
ATOM 572 C CA . PHE A 1 73 ? 1.703 -7.792 10.963 1.00 91.81 73 PHE A CA 1
ATOM 573 C C . PHE A 1 73 ? 1.885 -8.329 9.537 1.00 91.81 73 PHE A C 1
ATOM 575 O O . PHE A 1 73 ? 3.020 -8.482 9.083 1.00 91.81 73 PHE A O 1
ATOM 582 N N . ASP A 1 74 ? 0.788 -8.522 8.804 1.00 91.56 74 ASP A N 1
ATOM 583 C CA . ASP A 1 74 ? 0.818 -8.950 7.406 1.00 91.56 74 ASP A CA 1
ATOM 584 C C . ASP A 1 74 ? 1.582 -7.929 6.540 1.00 91.56 74 ASP A C 1
ATOM 586 O O . ASP A 1 74 ? 2.472 -8.309 5.778 1.00 91.56 74 ASP A O 1
ATOM 590 N N . LEU A 1 75 ? 1.339 -6.624 6.713 1.00 91.88 75 LEU A N 1
ATOM 591 C CA . LEU A 1 75 ? 2.085 -5.570 6.010 1.00 91.88 75 LEU A CA 1
ATOM 592 C C . LEU A 1 75 ? 3.578 -5.547 6.370 1.00 91.88 75 LEU A C 1
ATOM 594 O O . LEU A 1 75 ? 4.421 -5.382 5.490 1.00 91.88 75 LEU A O 1
ATOM 598 N N . MET A 1 76 ? 3.925 -5.721 7.644 1.00 88.62 76 MET A N 1
ATOM 599 C CA . MET A 1 76 ? 5.322 -5.783 8.086 1.00 88.62 76 MET A CA 1
ATOM 600 C C . MET A 1 76 ? 6.037 -7.007 7.501 1.00 88.62 76 MET A C 1
ATOM 602 O O . MET A 1 76 ? 7.177 -6.889 7.060 1.00 88.62 76 MET A O 1
ATOM 606 N N . SER A 1 77 ? 5.352 -8.149 7.393 1.00 86.81 77 SER A N 1
ATOM 607 C CA . SER A 1 77 ? 5.905 -9.343 6.738 1.00 86.81 77 SER A CA 1
ATOM 608 C C . SER A 1 77 ? 6.211 -9.113 5.250 1.00 86.81 77 SER A C 1
ATOM 610 O O . SER A 1 77 ? 7.170 -9.667 4.714 1.00 86.81 77 SER A O 1
ATOM 612 N N . LEU A 1 78 ? 5.440 -8.244 4.583 1.00 85.38 78 LEU A N 1
ATOM 613 C CA . LEU A 1 78 ? 5.716 -7.815 3.210 1.00 85.38 78 LEU A CA 1
ATOM 614 C C . LEU A 1 78 ? 6.914 -6.855 3.131 1.00 85.38 78 LEU A C 1
ATOM 616 O O . LEU A 1 78 ? 7.619 -6.872 2.120 1.00 85.38 78 LEU A O 1
ATOM 620 N N . ALA A 1 79 ? 7.154 -6.043 4.167 1.00 77.75 79 ALA A N 1
ATOM 621 C CA . ALA A 1 79 ? 8.282 -5.106 4.248 1.00 77.75 79 ALA A CA 1
ATOM 622 C C . ALA A 1 79 ? 9.643 -5.816 4.360 1.00 77.75 79 ALA A C 1
ATOM 624 O O . ALA A 1 79 ? 10.627 -5.395 3.748 1.00 77.75 79 ALA A O 1
ATOM 625 N N . ASP A 1 80 ? 9.678 -6.953 5.056 1.00 70.38 80 ASP A N 1
ATOM 626 C CA . ASP A 1 80 ? 10.855 -7.831 5.116 1.00 70.38 80 ASP A CA 1
ATOM 627 C C . ASP A 1 80 ? 11.082 -8.627 3.813 1.00 70.38 80 ASP A C 1
ATOM 629 O O . ASP A 1 80 ? 12.093 -9.313 3.650 1.00 70.38 80 ASP A O 1
ATOM 633 N N . GLY A 1 81 ? 10.148 -8.535 2.863 1.00 72.44 81 GLY A N 1
ATOM 634 C CA . GLY A 1 81 ? 10.132 -9.314 1.634 1.00 72.44 81 GLY A CA 1
ATOM 635 C C . GLY A 1 81 ? 10.984 -8.773 0.478 1.00 72.44 81 GLY A C 1
ATOM 636 O O . GLY A 1 81 ? 11.747 -7.807 0.568 1.00 72.44 81 GLY A O 1
ATOM 637 N N . VAL A 1 82 ? 10.826 -9.448 -0.663 1.00 85.94 82 VAL A N 1
ATOM 638 C CA . VAL A 1 82 ? 11.439 -9.110 -1.957 1.00 85.94 82 VAL A CA 1
ATOM 639 C C . VAL A 1 82 ? 10.761 -7.897 -2.596 1.00 85.94 82 VAL A C 1
ATOM 641 O O . VAL A 1 82 ? 9.615 -7.574 -2.276 1.00 85.94 82 VAL A O 1
ATOM 644 N N . ARG A 1 83 ? 11.454 -7.267 -3.549 1.00 91.38 83 ARG A N 1
ATOM 645 C CA . ARG A 1 83 ? 10.890 -6.208 -4.393 1.00 91.38 83 ARG A CA 1
ATOM 646 C C . ARG A 1 83 ? 9.711 -6.726 -5.212 1.00 91.38 83 ARG A C 1
ATOM 648 O O . ARG A 1 83 ? 9.777 -7.829 -5.754 1.00 91.38 83 ARG A O 1
ATOM 655 N N . ARG A 1 84 ? 8.649 -5.930 -5.326 1.00 92.94 84 ARG A N 1
ATOM 656 C CA . ARG A 1 84 ? 7.450 -6.254 -6.115 1.00 92.94 84 ARG A CA 1
ATOM 657 C C . ARG A 1 84 ? 6.941 -5.020 -6.843 1.00 92.94 84 ARG A C 1
ATOM 659 O O . ARG A 1 84 ? 7.209 -3.900 -6.418 1.00 92.94 84 ARG A O 1
ATOM 666 N N . GLN A 1 85 ? 6.194 -5.235 -7.920 1.00 92.81 85 GLN A N 1
ATOM 667 C CA . GLN A 1 85 ? 5.572 -4.139 -8.654 1.00 92.81 85 GLN A CA 1
ATOM 668 C C . GLN A 1 85 ? 4.532 -3.422 -7.782 1.00 92.81 85 GLN A C 1
ATOM 670 O O . GLN A 1 85 ? 3.748 -4.086 -7.095 1.00 92.81 85 GLN A O 1
ATOM 675 N N . LEU A 1 86 ? 4.551 -2.090 -7.794 1.00 92.06 86 LEU A N 1
ATOM 676 C CA . LEU A 1 86 ? 3.666 -1.227 -7.014 1.00 92.06 86 LEU A CA 1
ATOM 677 C C . LEU A 1 86 ? 2.804 -0.385 -7.953 1.00 92.06 86 LEU A C 1
ATOM 679 O O . LEU A 1 86 ? 3.331 0.370 -8.765 1.00 92.06 86 LEU A O 1
ATOM 683 N N . TYR A 1 87 ? 1.487 -0.488 -7.804 1.00 90.69 87 TYR A N 1
ATOM 684 C CA . TYR A 1 87 ? 0.536 0.241 -8.636 1.00 90.69 87 TYR A CA 1
ATOM 685 C C . TYR A 1 87 ? -0.565 0.904 -7.812 1.00 90.69 87 TYR A C 1
ATOM 687 O O . TYR A 1 87 ? -0.968 0.407 -6.754 1.00 90.69 87 TYR A O 1
ATOM 695 N N . VAL A 1 88 ? -1.050 2.031 -8.332 1.00 88.25 88 VAL A N 1
ATOM 696 C CA . VAL A 1 88 ? -2.223 2.753 -7.836 1.00 88.25 88 VAL A CA 1
ATOM 697 C C . VAL A 1 88 ? -3.317 2.665 -8.889 1.00 88.25 88 VAL A C 1
ATOM 699 O O . VAL A 1 88 ? -3.109 3.079 -10.030 1.00 88.25 88 VAL A O 1
ATOM 702 N N . GLY A 1 89 ? -4.479 2.146 -8.501 1.00 87.38 89 GLY A N 1
ATOM 703 C CA . GLY A 1 89 ? -5.647 2.030 -9.374 1.00 87.38 89 GLY A CA 1
ATOM 704 C C . GLY A 1 89 ? -6.892 2.682 -8.779 1.00 87.38 89 GLY A C 1
ATOM 705 O O . GLY A 1 89 ? -6.953 2.955 -7.580 1.00 87.38 89 GLY A O 1
ATOM 706 N N . GLN A 1 90 ? -7.897 2.932 -9.612 1.00 86.25 90 GLN A N 1
ATOM 707 C CA . GLN A 1 90 ? -9.248 3.296 -9.185 1.00 86.25 90 GLN A CA 1
ATOM 708 C C . GLN A 1 90 ? -10.092 2.050 -8.879 1.00 86.25 90 GLN A C 1
ATOM 710 O O . GLN A 1 90 ? -9.703 0.916 -9.148 1.00 86.25 90 GLN A O 1
ATOM 715 N N . SER A 1 91 ? -11.271 2.262 -8.294 1.00 80.06 91 SER A N 1
ATOM 716 C CA . SER A 1 91 ? -12.235 1.204 -7.964 1.00 80.06 91 SER A CA 1
ATOM 717 C C . SER A 1 91 ? -12.838 0.475 -9.173 1.00 80.06 91 SER A C 1
ATOM 719 O O . SER A 1 91 ? -13.542 -0.509 -8.980 1.00 80.06 91 SER A O 1
ATOM 721 N N . ASP A 1 92 ? -12.633 0.984 -10.387 1.00 82.00 92 ASP A N 1
ATOM 722 C CA . ASP A 1 92 ? -13.074 0.394 -11.656 1.00 82.00 92 ASP A CA 1
ATOM 723 C C . ASP A 1 92 ? -11.927 -0.286 -12.428 1.00 82.00 92 ASP A C 1
ATOM 725 O O . ASP A 1 92 ? -12.031 -0.496 -13.633 1.00 82.00 92 ASP A O 1
ATOM 729 N N . ASP A 1 93 ? -10.837 -0.612 -11.726 1.00 78.62 93 ASP A N 1
ATOM 730 C CA . ASP A 1 93 ? -9.606 -1.215 -12.252 1.00 78.62 93 ASP A CA 1
ATOM 731 C C . ASP A 1 93 ? -8.798 -0.324 -13.215 1.00 78.62 93 ASP A C 1
ATOM 733 O O . ASP A 1 93 ? -7.797 -0.771 -13.780 1.00 78.62 93 ASP A O 1
ATOM 737 N N . THR A 1 94 ? -9.151 0.959 -13.359 1.00 84.12 94 THR A N 1
ATOM 738 C CA . THR A 1 94 ? -8.326 1.917 -14.109 1.00 84.12 94 THR A CA 1
ATOM 739 C C . THR A 1 94 ? -6.990 2.133 -13.397 1.00 84.12 94 THR A C 1
ATOM 741 O O . THR A 1 94 ? -6.954 2.589 -12.251 1.00 84.12 94 THR A O 1
ATOM 744 N N . LEU A 1 95 ? -5.879 1.827 -14.072 1.00 83.06 95 LEU A N 1
ATOM 745 C CA . LEU A 1 95 ? -4.530 2.126 -13.589 1.00 83.06 95 LEU A CA 1
ATOM 746 C C . LEU A 1 95 ? -4.272 3.633 -13.676 1.00 83.06 95 LEU A C 1
ATOM 748 O O . LEU A 1 95 ? -4.528 4.233 -14.712 1.00 83.06 95 LEU A O 1
ATOM 752 N N . ILE A 1 96 ? -3.746 4.221 -12.602 1.00 83.88 96 ILE A N 1
ATOM 753 C CA . ILE A 1 96 ? -3.437 5.656 -12.522 1.00 83.88 96 ILE A CA 1
ATOM 754 C C . ILE A 1 96 ? -1.930 5.884 -12.493 1.00 83.88 96 ILE A C 1
ATOM 756 O O . ILE A 1 96 ? -1.421 6.767 -13.178 1.00 83.88 96 ILE A O 1
ATOM 760 N N . VAL A 1 97 ? -1.207 5.081 -11.704 1.00 84.25 97 VAL A N 1
ATOM 761 C CA . VAL A 1 97 ? 0.252 5.186 -11.577 1.00 84.25 97 VAL A CA 1
ATOM 762 C C . VAL A 1 97 ? 0.884 3.804 -11.455 1.00 84.25 97 VAL A C 1
ATOM 764 O O . VAL A 1 97 ? 0.439 2.989 -10.641 1.00 84.25 97 VAL A O 1
ATOM 767 N N . ASP A 1 98 ? 1.959 3.570 -12.206 1.00 88.31 98 ASP A N 1
ATOM 768 C CA . ASP A 1 98 ? 2.883 2.445 -12.029 1.00 88.31 98 ASP A CA 1
ATOM 769 C C . ASP A 1 98 ? 4.227 2.955 -11.490 1.00 88.31 98 ASP A C 1
ATOM 771 O O . ASP A 1 98 ? 4.905 3.751 -12.135 1.00 88.31 98 ASP A O 1
ATOM 775 N N . TYR A 1 99 ? 4.616 2.500 -10.298 1.00 86.38 99 TYR A N 1
ATOM 776 C CA . TYR A 1 99 ? 5.900 2.832 -9.666 1.00 86.38 99 TYR A CA 1
ATOM 777 C C . TYR A 1 99 ? 7.012 1.826 -10.003 1.00 86.38 99 TYR A C 1
ATOM 779 O O . TYR A 1 99 ? 8.135 1.951 -9.510 1.00 86.38 99 TYR A O 1
ATOM 787 N N . GLY A 1 100 ? 6.718 0.796 -10.800 1.00 89.62 100 GLY A N 1
ATOM 788 C CA . GLY A 1 100 ? 7.642 -0.289 -11.091 1.00 89.62 100 GLY A CA 1
ATOM 789 C C . GLY A 1 100 ? 7.957 -1.132 -9.852 1.00 89.62 100 GLY A C 1
ATOM 790 O O . GLY A 1 100 ? 7.168 -1.232 -8.906 1.00 89.62 100 GLY A O 1
ATOM 791 N N . TYR A 1 101 ? 9.122 -1.784 -9.856 1.00 92.06 101 TYR A N 1
ATOM 792 C CA . TYR A 1 101 ? 9.558 -2.622 -8.740 1.00 92.06 101 TYR A CA 1
ATOM 793 C C . TYR A 1 101 ? 9.983 -1.772 -7.540 1.00 92.06 101 TYR A C 1
ATOM 795 O O . TYR A 1 101 ? 10.966 -1.033 -7.575 1.00 92.06 101 TYR A O 1
ATOM 803 N N . CYS A 1 102 ? 9.256 -1.942 -6.441 1.00 91.06 102 CYS A N 1
ATOM 804 C CA . CYS A 1 102 ? 9.469 -1.242 -5.186 1.00 91.06 102 CYS A CA 1
ATOM 805 C C . CYS A 1 102 ? 9.782 -2.221 -4.054 1.00 91.06 102 CYS A C 1
ATOM 807 O O . CYS A 1 102 ? 9.420 -3.395 -4.121 1.00 91.06 102 CYS A O 1
ATOM 809 N N . LYS A 1 103 ? 10.397 -1.729 -2.976 1.00 91.69 103 LYS A N 1
ATOM 810 C CA . LYS A 1 103 ? 10.484 -2.427 -1.686 1.00 91.69 103 LYS A CA 1
ATOM 811 C C . LYS A 1 103 ? 9.706 -1.657 -0.626 1.00 91.69 103 LYS A C 1
ATOM 813 O O . LYS A 1 103 ? 9.976 -0.477 -0.430 1.00 91.69 103 LYS A O 1
ATOM 818 N N . LEU A 1 104 ? 8.778 -2.298 0.082 1.00 91.94 104 LEU A N 1
ATOM 819 C CA . LEU A 1 104 ? 8.146 -1.687 1.255 1.00 91.94 104 LEU A CA 1
ATOM 820 C C . LEU A 1 104 ? 9.193 -1.541 2.373 1.00 91.94 104 LEU A C 1
ATOM 822 O O . LEU A 1 104 ? 9.782 -2.526 2.797 1.00 91.94 104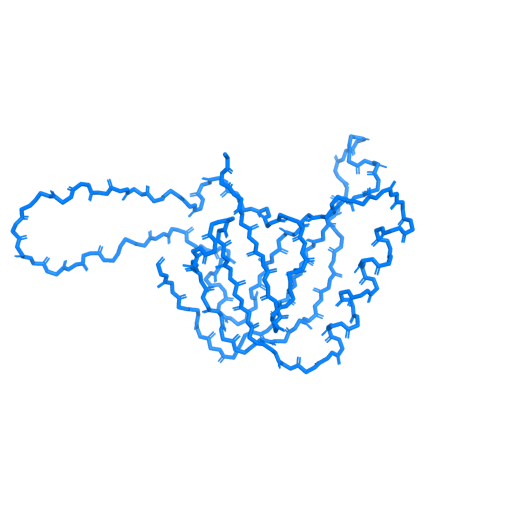 LEU A O 1
ATOM 826 N N . LEU A 1 105 ? 9.454 -0.314 2.828 1.00 89.56 105 LEU A N 1
ATOM 827 C CA . LEU A 1 105 ? 10.488 -0.018 3.826 1.00 89.56 105 LEU A CA 1
ATOM 828 C C . LEU A 1 105 ? 9.942 0.162 5.234 1.00 89.56 105 LEU A C 1
ATOM 830 O O . LEU A 1 105 ? 10.614 -0.168 6.208 1.00 89.56 105 LEU A O 1
ATOM 834 N N . SER A 1 106 ? 8.768 0.775 5.363 1.00 89.44 106 SER A N 1
ATOM 835 C CA . SER A 1 106 ? 8.208 1.043 6.682 1.00 89.44 106 SER A CA 1
ATOM 836 C C . SER A 1 106 ? 6.697 1.122 6.655 1.00 89.44 106 SER A C 1
ATOM 838 O O . SER A 1 106 ? 6.113 1.614 5.690 1.00 89.44 106 SER A O 1
ATOM 840 N N . VAL A 1 107 ? 6.098 0.696 7.763 1.00 91.25 107 VAL A N 1
ATOM 841 C CA . VAL A 1 107 ? 4.683 0.866 8.084 1.00 91.25 107 VAL A CA 1
ATOM 842 C C . VAL A 1 107 ? 4.624 1.680 9.374 1.00 91.25 107 VAL A C 1
ATOM 844 O O . VAL A 1 107 ? 5.170 1.276 10.401 1.00 91.25 107 VAL A O 1
ATOM 847 N N . LYS A 1 108 ? 4.011 2.863 9.330 1.00 88.62 108 LYS A N 1
ATOM 848 C CA . LYS A 1 108 ? 3.914 3.785 10.468 1.00 88.62 108 LYS A CA 1
ATOM 849 C C . LYS A 1 108 ? 2.460 4.072 10.797 1.00 88.62 108 LYS A C 1
ATOM 851 O O . LYS A 1 108 ? 1.629 4.203 9.908 1.00 88.62 108 LYS A O 1
ATOM 856 N N . ARG A 1 109 ? 2.157 4.236 12.082 1.00 85.75 109 ARG A N 1
ATOM 857 C CA . ARG A 1 109 ? 0.835 4.694 12.528 1.00 85.75 109 ARG A CA 1
ATOM 858 C C . ARG A 1 109 ? 0.820 6.229 12.552 1.00 85.75 109 ARG A C 1
ATOM 860 O O . ARG A 1 109 ? 1.774 6.816 13.074 1.00 85.75 109 ARG A O 1
ATOM 867 N N . PRO A 1 110 ? -0.204 6.897 11.993 1.00 77.50 110 PRO A N 1
ATOM 868 C CA . PRO A 1 110 ? -0.321 8.348 12.091 1.00 77.50 110 PRO A CA 1
ATOM 869 C C . PRO A 1 110 ? -0.462 8.776 13.560 1.00 77.50 110 PRO A C 1
ATOM 871 O O . PRO A 1 110 ? -1.116 8.105 14.358 1.00 77.50 110 PRO A O 1
ATOM 874 N N . LYS A 1 111 ? 0.175 9.892 13.940 1.00 65.94 111 LYS A N 1
ATOM 875 C CA . LYS A 1 111 ? 0.083 10.424 15.310 1.00 65.94 111 LYS A CA 1
ATOM 876 C C . LYS A 1 111 ? -1.342 10.913 15.584 1.00 65.94 111 LYS A C 1
ATOM 878 O O . LYS A 1 111 ? -1.887 11.696 14.812 1.00 65.94 111 LYS A O 1
ATOM 883 N N . HIS A 1 112 ? -1.915 10.490 16.706 1.00 63.88 112 HIS A N 1
ATOM 884 C CA . HIS A 1 112 ? -3.248 10.906 17.139 1.00 63.88 112 HIS A CA 1
ATOM 885 C C . HIS A 1 112 ? -3.256 12.388 17.532 1.00 63.88 112 HIS A C 1
ATOM 887 O O . HIS A 1 112 ? -2.536 12.789 18.445 1.00 63.88 112 HIS A O 1
ATOM 893 N N . THR A 1 113 ? -4.088 13.199 16.878 1.00 55.00 113 THR A N 1
ATOM 894 C CA . THR A 1 113 ? -4.258 14.628 17.201 1.00 55.00 113 THR A CA 1
ATOM 895 C C . THR A 1 113 ? -5.603 14.952 17.862 1.00 55.00 113 THR A C 1
ATOM 897 O O . THR A 1 113 ? -5.884 16.120 18.113 1.00 55.00 113 THR A O 1
ATOM 900 N N . GLY A 1 114 ? -6.434 13.957 18.211 1.00 51.72 114 GLY A N 1
ATOM 901 C CA . GLY A 1 114 ? -7.685 14.230 18.928 1.00 51.72 114 GLY A CA 1
ATOM 902 C C . GLY A 1 114 ? -8.518 13.011 19.359 1.00 51.72 114 GLY A C 1
ATOM 903 O O . GLY A 1 114 ? -8.301 11.897 18.876 1.00 51.72 114 GLY A O 1
ATOM 904 N N . PRO A 1 115 ? -9.516 13.215 20.241 1.00 49.44 115 PRO A N 1
ATOM 905 C CA . PRO A 1 115 ? -10.276 12.151 20.914 1.00 49.44 115 PRO A CA 1
ATOM 906 C C . PRO A 1 115 ? -11.192 11.330 19.989 1.00 49.44 115 PRO A C 1
ATOM 908 O O . PRO A 1 115 ? -11.542 10.200 20.317 1.00 49.44 115 PRO A O 1
ATOM 911 N N . TYR A 1 116 ? -11.540 11.848 18.809 1.00 47.25 116 TYR A N 1
ATOM 912 C CA . TYR A 1 116 ? -12.367 11.145 17.817 1.00 47.25 116 TYR A CA 1
ATOM 913 C C . TYR A 1 116 ? -11.578 10.165 16.931 1.00 47.25 116 TYR A C 1
ATOM 915 O O . TYR A 1 116 ? -12.174 9.375 16.209 1.00 47.25 116 TYR A O 1
ATOM 923 N N . THR A 1 117 ? -10.243 10.169 17.019 1.00 51.25 117 THR A N 1
ATOM 924 C CA . THR A 1 117 ? -9.353 9.229 16.302 1.00 51.25 117 THR A CA 1
ATOM 925 C C . THR A 1 117 ? -8.993 7.988 17.131 1.00 51.25 117 THR A C 1
ATOM 927 O O . THR A 1 117 ? -8.175 7.171 16.716 1.00 51.25 117 THR A O 1
ATOM 930 N N . ALA A 1 118 ? -9.589 7.852 18.322 1.00 43.81 118 ALA A N 1
ATOM 931 C CA . ALA A 1 118 ? -9.190 6.898 19.356 1.00 43.81 118 ALA A CA 1
ATOM 932 C C . ALA A 1 118 ? -9.871 5.518 19.282 1.00 43.81 118 ALA A C 1
ATOM 934 O O . ALA A 1 118 ? -9.613 4.671 20.134 1.00 43.81 118 ALA A O 1
ATOM 935 N N . ARG A 1 119 ? -10.724 5.241 18.290 1.00 52.53 119 ARG A N 1
ATOM 936 C CA . ARG A 1 119 ? -11.254 3.881 18.098 1.00 52.53 119 ARG A CA 1
ATOM 937 C C . ARG A 1 119 ? -10.431 3.170 17.035 1.00 52.53 119 ARG A C 1
ATOM 939 O O . ARG A 1 119 ? -10.801 3.192 15.874 1.00 52.53 119 ARG A O 1
ATOM 946 N N . TRP A 1 120 ? -9.299 2.615 17.481 1.00 56.69 120 TRP A N 1
ATOM 947 C CA . TRP A 1 120 ? -8.406 1.705 16.748 1.00 56.69 120 TRP A CA 1
ATOM 948 C C . TRP A 1 120 ? -8.093 2.194 15.334 1.00 56.69 120 TRP A C 1
ATOM 950 O O . TRP A 1 120 ? -8.765 1.803 14.389 1.00 56.69 120 TRP A O 1
ATOM 960 N N . SER A 1 121 ? -7.106 3.093 15.227 1.00 61.91 121 SER A N 1
ATOM 961 C CA . SER A 1 121 ? -6.715 3.765 13.981 1.00 61.91 121 SER A CA 1
ATOM 962 C C . SER A 1 121 ? -6.727 2.792 12.812 1.00 61.91 121 SER A C 1
ATOM 964 O O . SER A 1 121 ? -5.828 1.981 12.700 1.00 61.91 121 SER A O 1
ATOM 966 N N . ASP A 1 122 ? -7.706 2.904 11.932 1.00 76.38 122 ASP A N 1
ATOM 967 C CA . ASP A 1 122 ? -7.909 2.102 10.727 1.00 76.38 122 ASP A CA 1
ATOM 968 C C . ASP A 1 122 ? -6.870 2.404 9.643 1.00 76.38 122 ASP A C 1
ATOM 970 O O . ASP A 1 122 ? -7.072 2.078 8.482 1.00 76.38 122 ASP A O 1
ATOM 974 N N . GLN A 1 123 ? -5.787 3.094 9.995 1.00 85.88 123 GLN A N 1
ATOM 975 C CA . GLN A 1 123 ? -4.920 3.778 9.060 1.00 85.88 123 GLN A CA 1
ATOM 976 C C . GLN A 1 123 ? -3.451 3.550 9.363 1.00 85.88 123 GLN A C 1
ATOM 978 O O . GLN A 1 123 ? -3.010 3.570 10.514 1.00 85.88 123 GLN A O 1
ATOM 983 N N . VAL A 1 124 ? -2.684 3.429 8.288 1.00 88.50 124 VAL A N 1
ATOM 984 C CA . VAL A 1 124 ? -1.227 3.362 8.316 1.00 88.50 124 VAL A CA 1
ATOM 985 C C . VAL A 1 124 ? -0.654 4.217 7.200 1.00 88.50 124 VAL A C 1
ATOM 987 O O . VAL A 1 124 ? -1.282 4.422 6.165 1.00 88.50 124 VAL A O 1
ATOM 990 N N . VAL A 1 125 ? 0.558 4.707 7.407 1.00 88.06 125 VAL A N 1
ATOM 991 C CA . VAL A 1 125 ? 1.383 5.297 6.360 1.00 88.06 125 VAL A CA 1
ATOM 992 C C . VAL A 1 125 ? 2.439 4.274 5.983 1.00 88.06 125 VAL A C 1
ATOM 994 O O . VAL A 1 125 ? 3.246 3.874 6.824 1.00 88.06 125 VAL A O 1
ATOM 997 N N . VAL A 1 126 ? 2.431 3.850 4.728 1.00 90.00 126 VAL A N 1
ATOM 998 C CA . VAL A 1 126 ? 3.451 2.971 4.159 1.00 90.00 126 VAL A CA 1
ATOM 999 C C . VAL A 1 126 ? 4.446 3.794 3.353 1.00 90.00 126 VAL A C 1
ATOM 1001 O O . VAL A 1 126 ? 4.081 4.774 2.709 1.00 90.00 126 VAL A O 1
ATOM 1004 N N . THR A 1 127 ? 5.719 3.420 3.407 1.00 89.44 127 THR A N 1
ATOM 1005 C CA . THR A 1 127 ? 6.795 4.058 2.636 1.00 89.44 127 THR A CA 1
ATOM 1006 C C . THR A 1 127 ? 7.522 2.997 1.846 1.00 89.44 127 THR A C 1
ATOM 1008 O O . THR A 1 127 ? 7.971 2.013 2.433 1.00 89.44 127 THR A O 1
ATOM 1011 N N . PHE A 1 128 ? 7.670 3.209 0.547 1.00 90.38 128 PHE A N 1
ATOM 1012 C CA . PHE A 1 128 ? 8.414 2.312 -0.327 1.00 90.38 128 PHE A CA 1
ATOM 1013 C C . PHE A 1 128 ? 9.762 2.910 -0.706 1.00 90.38 128 PHE A C 1
ATOM 1015 O O . PHE A 1 128 ? 9.994 4.094 -0.499 1.00 90.38 128 PHE A O 1
ATOM 1022 N N . GLN A 1 129 ? 10.633 2.081 -1.263 1.00 89.00 129 GLN A N 1
ATOM 1023 C CA . GLN A 1 129 ? 11.780 2.485 -2.058 1.00 89.00 129 GLN A CA 1
ATOM 1024 C C . GLN A 1 129 ? 11.551 2.033 -3.496 1.00 89.00 129 GLN A C 1
ATOM 1026 O O . GLN A 1 129 ? 11.505 0.825 -3.747 1.00 89.00 129 GLN A O 1
ATOM 1031 N N . ALA A 1 130 ? 11.420 2.981 -4.414 1.00 86.44 130 ALA A N 1
ATOM 1032 C CA . ALA A 1 130 ? 11.294 2.713 -5.840 1.00 86.44 130 ALA A CA 1
ATOM 1033 C C . ALA A 1 130 ? 12.670 2.767 -6.519 1.00 86.44 130 ALA A C 1
ATOM 1035 O O . ALA A 1 130 ? 13.560 3.505 -6.089 1.00 86.44 130 ALA A O 1
ATOM 1036 N N . ASP A 1 131 ? 12.853 1.942 -7.550 1.00 81.25 131 ASP A N 1
ATOM 1037 C CA . 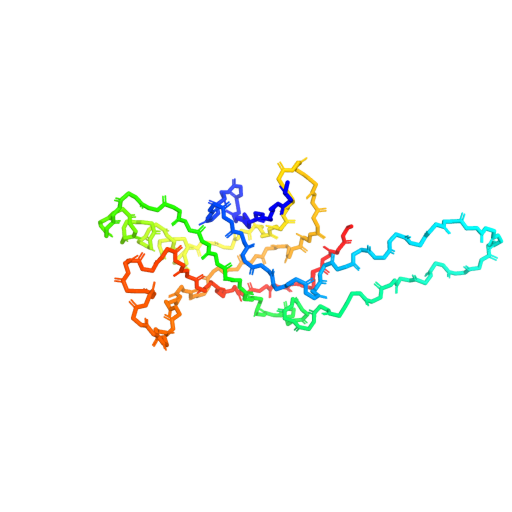ASP A 1 131 ? 14.091 1.909 -8.346 1.00 81.25 131 ASP A CA 1
ATOM 1038 C C . ASP A 1 131 ? 14.039 2.845 -9.556 1.00 81.25 131 ASP A C 1
ATOM 1040 O O . ASP A 1 131 ? 15.071 3.161 -10.146 1.00 81.25 131 ASP A O 1
ATOM 1044 N N . THR A 1 132 ? 12.836 3.266 -9.935 1.00 78.69 132 THR A N 1
ATOM 1045 C CA . THR A 1 132 ? 12.557 4.007 -11.162 1.00 78.69 132 THR A CA 1
ATOM 1046 C C . THR A 1 132 ? 11.536 5.104 -10.906 1.00 78.69 132 THR A C 1
ATOM 1048 O O . THR A 1 132 ? 10.789 5.067 -9.929 1.00 78.69 132 THR A O 1
ATOM 1051 N N . GLU A 1 133 ? 11.491 6.076 -11.809 1.00 80.44 133 GLU A N 1
ATOM 1052 C CA . GLU A 1 133 ? 10.453 7.104 -11.803 1.00 80.44 133 GLU A CA 1
ATOM 1053 C C . GLU A 1 133 ? 9.070 6.497 -12.106 1.00 80.44 133 GLU A C 1
ATOM 1055 O O . GLU A 1 133 ? 8.984 5.535 -12.878 1.00 80.44 133 GLU A O 1
ATOM 1060 N N . PRO A 1 134 ? 7.991 7.030 -11.503 1.00 82.81 134 PRO A N 1
ATOM 1061 C CA . PRO A 1 134 ? 6.637 6.557 -11.757 1.00 82.81 134 PRO A CA 1
ATOM 1062 C C . PRO A 1 134 ? 6.134 6.937 -13.155 1.00 82.81 134 PRO A C 1
ATOM 1064 O O . PRO A 1 134 ? 6.444 8.009 -13.676 1.00 82.81 134 PRO A O 1
ATOM 1067 N N . ILE A 1 135 ? 5.295 6.074 -13.725 1.00 82.00 135 ILE A N 1
ATOM 1068 C CA . ILE A 1 135 ? 4.587 6.288 -14.991 1.00 82.00 135 ILE A CA 1
ATOM 1069 C C . ILE A 1 135 ? 3.112 6.561 -14.681 1.00 82.00 135 ILE A C 1
ATOM 1071 O O . ILE A 1 135 ? 2.481 5.779 -13.972 1.00 82.00 135 ILE A O 1
ATOM 1075 N N . PHE A 1 136 ? 2.568 7.654 -15.220 1.00 80.50 136 PHE A N 1
ATOM 1076 C CA . PHE A 1 136 ? 1.180 8.093 -15.024 1.00 80.50 136 PHE A CA 1
ATOM 1077 C C . PHE A 1 136 ? 0.329 7.787 -16.264 1.00 80.50 136 PHE A C 1
ATOM 1079 O O . PHE A 1 136 ? 0.843 7.865 -17.384 1.00 80.50 136 PHE A O 1
ATOM 1086 N N . PHE A 1 137 ? -0.952 7.463 -16.061 1.00 73.94 137 PHE A N 1
ATOM 1087 C CA . PHE A 1 137 ? -1.905 7.060 -17.104 1.00 73.94 137 PHE A CA 1
ATOM 1088 C C . PHE A 1 137 ? -3.177 7.914 -17.102 1.00 73.94 137 PHE A C 1
ATOM 1090 O O . PHE A 1 137 ? -3.604 8.353 -16.008 1.00 73.94 137 PHE A O 1
#

Sequence (137 aa):
MVWYSLSYGGAVLGDELIVPSSYWKSTVGTKSGSGEAETIVKLDDTPLSLALYPQFQLRKKCAGQWDFERWIFDLMSLADGVRRQLYVGQSDDTLIVDYGYCKLLSVKRPKHTGPYTARWSDQVVVTFQADTEPIFF

Secondary structure (DSSP, 8-state):
---EEEEETTEE--SEEE--TTS---------S--S---------TTT--TTS-EEEEE---SSHHHHHHHHHHHHHHHTS--EEEEEEETTS-EEEEEEEEEEEEEEPPPP-SGGG-S---EEEEEEEESS--EE-

pLDDT: mean 73.15, std 19.85, range [33.38, 92.94]

Radius of gyration: 16.84 Å; chains: 1; bounding box: 32×32×55 Å